Protein AF-A0A356SZI2-F1 (afdb_monomer_lite)

pLDDT: mean 76.52, std 24.47, range [31.97, 97.75]

Secondary structure (DSSP, 8-state):
-------------------------------------------------------SPPPPPTTSPPTTSSPPPSS--EEEESPPTTTS-TT-GGG---TTS-EEEES-EEESSSSSPEEEEEE--TT-EEB-S-EEETTEEE--TTBTEEEE---GGGTT-----EEEEE-TT--EEE-

Sequence (179 aa):
MQYGRLLPLLGVLLLAGCDGPLEPAMDSGLPGRDGSMPTDPDADAPSRDGGDDAGPPPPPGEWQLPPGHFHPAVMPMELVHPRPDDETSEHARHRWAHPEVAYRIPAAVIQGGAWPFFYEIVEGPPGATIGAQLDHVDDVQVAGPEYGIVSWTPSAADEGSTVTFVVRVTDQEGATVEA

Radius of gyration: 33.78 Å; chains: 1; bounding box: 82×69×78 Å

Structure (mmCIF, N/CA/C/O backbone):
data_AF-A0A356SZI2-F1
#
_entry.id   AF-A0A356SZI2-F1
#
loop_
_atom_site.group_PDB
_atom_site.id
_atom_site.type_symbol
_atom_site.label_atom_id
_atom_site.label_alt_id
_atom_site.label_comp_id
_atom_site.label_asym_id
_atom_site.label_entity_id
_atom_site.label_seq_id
_atom_site.pdbx_PDB_ins_code
_atom_site.Cartn_x
_atom_site.Cartn_y
_atom_site.Cartn_z
_atom_site.occupancy
_atom_site.B_iso_or_equiv
_atom_site.auth_seq_id
_atom_site.auth_comp_id
_atom_site.auth_asym_id
_atom_site.auth_atom_id
_atom_site.pdbx_PDB_model_num
ATOM 1 N N . MET A 1 1 ? 60.676 24.314 17.226 1.00 38.94 1 MET A N 1
ATOM 2 C CA . MET A 1 1 ? 61.631 23.268 16.800 1.00 38.94 1 MET A CA 1
ATOM 3 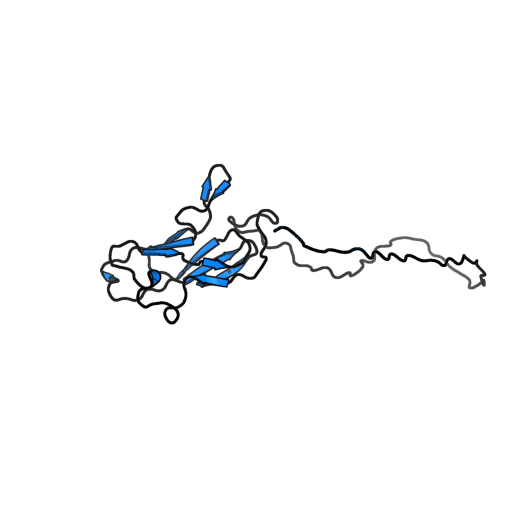C C . MET A 1 1 ? 60.793 22.155 16.177 1.00 38.94 1 MET A C 1
ATOM 5 O O . MET A 1 1 ? 60.148 21.437 16.918 1.00 38.94 1 MET A O 1
ATOM 9 N N . GLN A 1 2 ? 60.377 22.254 14.913 1.00 38.06 2 GLN A N 1
ATOM 10 C CA . GLN A 1 2 ? 61.137 22.030 13.670 1.00 38.06 2 GLN A CA 1
ATOM 11 C C . GLN A 1 2 ? 61.663 20.588 13.526 1.00 38.06 2 GLN A C 1
ATOM 13 O O . GLN A 1 2 ? 62.594 20.225 14.228 1.00 38.06 2 GLN A O 1
ATOM 18 N N . TYR A 1 3 ? 61.061 19.878 12.555 1.00 35.69 3 TYR A N 1
ATOM 19 C CA . TYR A 1 3 ? 61.513 18.701 11.785 1.00 35.69 3 TYR A CA 1
ATOM 20 C C . TYR A 1 3 ? 61.864 17.400 12.555 1.00 35.69 3 TYR A C 1
ATOM 22 O O . TYR A 1 3 ? 62.355 17.429 13.667 1.00 35.69 3 TYR A O 1
ATOM 30 N N . GLY A 1 4 ? 61.631 16.192 12.032 1.00 33.81 4 GLY A N 1
ATOM 31 C CA . GLY A 1 4 ? 61.393 15.829 10.643 1.00 33.81 4 GLY A CA 1
ATOM 32 C C . GLY A 1 4 ? 60.685 14.483 10.469 1.00 33.81 4 GLY A C 1
ATOM 33 O O . GLY A 1 4 ? 60.859 13.540 11.236 1.00 33.81 4 GLY A O 1
ATOM 34 N N . ARG A 1 5 ? 59.889 14.423 9.399 1.00 44.53 5 ARG A N 1
ATOM 35 C CA . ARG A 1 5 ? 59.509 13.188 8.717 1.00 44.53 5 ARG A CA 1
ATOM 36 C C . ARG A 1 5 ? 60.678 12.787 7.819 1.00 44.53 5 ARG A C 1
ATOM 38 O O . ARG A 1 5 ? 61.098 13.583 6.983 1.00 44.53 5 ARG A O 1
ATOM 45 N N . LEU A 1 6 ? 61.175 11.569 7.997 1.00 38.56 6 LEU A N 1
ATOM 46 C CA . LEU A 1 6 ? 62.159 10.925 7.132 1.00 38.56 6 LEU A CA 1
ATOM 47 C C . LEU A 1 6 ? 61.426 9.886 6.274 1.00 38.56 6 LEU A C 1
ATOM 49 O O . LEU A 1 6 ? 60.889 8.916 6.799 1.00 38.56 6 LEU A O 1
ATOM 53 N N . LEU A 1 7 ? 61.389 10.128 4.962 1.00 43.12 7 LEU A N 1
ATOM 54 C CA . LEU A 1 7 ? 61.229 9.100 3.930 1.00 43.12 7 LEU A CA 1
ATOM 55 C C . LEU A 1 7 ? 62.631 8.657 3.478 1.00 43.12 7 LEU A C 1
ATOM 57 O O . LEU A 1 7 ? 63.535 9.495 3.419 1.00 43.12 7 LEU A O 1
ATOM 61 N N . PRO A 1 8 ? 62.792 7.390 3.069 1.00 50.19 8 PRO A N 1
ATOM 62 C CA . PRO A 1 8 ? 63.442 7.100 1.783 1.00 50.19 8 PRO A CA 1
ATOM 63 C C . PRO A 1 8 ? 62.651 6.052 0.964 1.00 50.19 8 PRO A C 1
ATOM 65 O O . PRO A 1 8 ? 62.068 5.132 1.523 1.00 50.19 8 PRO A O 1
ATOM 68 N N . LEU A 1 9 ? 62.410 6.322 -0.328 1.00 34.50 9 LEU A N 1
ATOM 69 C CA . LEU A 1 9 ? 63.050 5.705 -1.516 1.00 34.50 9 LEU A CA 1
ATOM 70 C C . LEU A 1 9 ? 62.831 4.180 -1.645 1.00 34.50 9 LEU A C 1
ATOM 72 O O . LEU A 1 9 ? 63.298 3.416 -0.816 1.00 34.50 9 LEU A O 1
ATOM 76 N N . LEU A 1 10 ? 62.018 3.711 -2.600 1.00 32.50 10 LEU A N 1
ATOM 77 C CA . LEU A 1 10 ? 62.278 3.525 -4.048 1.00 32.50 10 LEU A CA 1
ATOM 78 C C . LEU A 1 10 ? 62.699 2.073 -4.345 1.00 32.50 10 LEU A C 1
ATOM 80 O O . LEU A 1 10 ? 63.729 1.613 -3.869 1.00 32.50 10 LEU A O 1
ATOM 84 N N . GLY A 1 11 ? 61.919 1.377 -5.174 1.00 33.38 11 GLY A N 1
ATOM 85 C CA . GLY A 1 11 ? 62.248 0.037 -5.663 1.00 33.38 11 GLY A CA 1
ATOM 86 C C . GLY A 1 11 ? 61.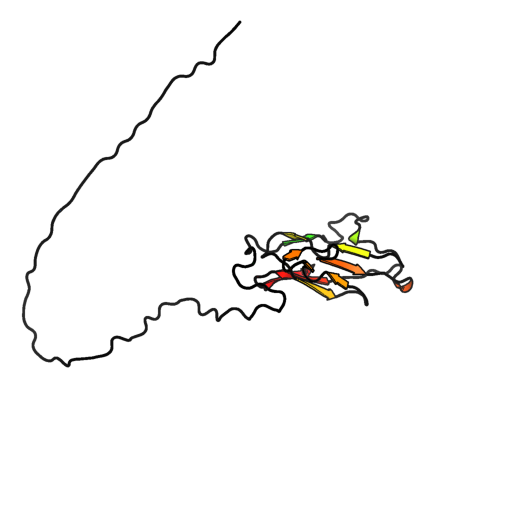242 -0.462 -6.697 1.00 33.38 11 GLY A C 1
ATOM 87 O O . GLY A 1 11 ? 60.358 -1.244 -6.375 1.00 33.38 11 GLY A O 1
ATOM 88 N N . VAL A 1 12 ? 61.369 0.024 -7.934 1.00 43.59 12 VAL A N 1
ATOM 89 C CA . VAL A 1 12 ? 60.753 -0.574 -9.129 1.00 43.59 12 VAL A CA 1
ATOM 90 C C . VAL A 1 12 ? 61.621 -1.755 -9.562 1.00 43.59 12 VAL A C 1
ATOM 92 O O . VAL A 1 12 ? 62.834 -1.592 -9.683 1.00 43.59 12 VAL A O 1
ATOM 95 N N . LEU A 1 13 ? 61.015 -2.908 -9.858 1.00 35.75 13 LEU A N 1
ATOM 96 C CA . LEU A 1 13 ? 61.650 -3.942 -10.675 1.00 35.75 13 LEU A CA 1
ATOM 97 C C . LEU A 1 13 ? 60.627 -4.536 -11.651 1.00 35.75 13 LEU A C 1
ATOM 99 O O . LEU A 1 13 ? 59.656 -5.172 -11.252 1.00 35.75 13 LEU A O 1
ATOM 103 N N . LEU A 1 14 ? 60.868 -4.280 -12.935 1.00 38.94 14 LEU A N 1
ATOM 104 C CA . LEU A 1 14 ? 60.177 -4.827 -14.097 1.00 38.94 14 LEU A CA 1
ATOM 105 C C . LEU A 1 14 ? 61.103 -5.891 -14.700 1.00 38.94 14 LEU A C 1
ATOM 107 O O . LEU A 1 14 ? 62.268 -5.585 -14.954 1.00 38.94 14 LEU A O 1
ATOM 111 N N . LEU A 1 15 ? 60.609 -7.102 -14.958 1.00 41.47 15 LEU A N 1
ATOM 112 C CA . LEU A 1 15 ? 61.278 -8.058 -15.843 1.00 41.47 15 LEU A CA 1
ATOM 113 C C . LEU A 1 15 ? 60.252 -8.677 -16.792 1.00 41.47 15 LEU A C 1
ATOM 115 O O . LEU A 1 15 ? 59.443 -9.517 -16.411 1.00 41.47 15 LEU A O 1
ATOM 119 N N . ALA A 1 16 ? 60.323 -8.213 -18.036 1.00 43.94 16 ALA A N 1
ATOM 120 C CA . ALA A 1 16 ? 59.872 -8.916 -19.222 1.00 43.94 16 ALA A CA 1
ATOM 121 C C . ALA A 1 16 ? 61.038 -9.758 -19.774 1.00 43.94 16 ALA A C 1
ATOM 123 O O . ALA A 1 16 ? 62.195 -9.344 -19.688 1.00 43.94 16 ALA A O 1
ATOM 124 N N . GLY A 1 17 ? 60.718 -10.903 -20.371 1.00 32.44 17 GLY A N 1
ATOM 125 C CA . GLY A 1 17 ? 61.608 -11.721 -21.201 1.00 32.44 17 GLY A CA 1
ATOM 126 C C . GLY A 1 17 ? 60.831 -12.953 -21.671 1.00 32.44 17 GLY A C 1
ATOM 127 O O . GLY A 1 17 ? 60.332 -13.683 -20.824 1.00 32.44 17 GLY A O 1
ATOM 128 N N . CYS A 1 18 ? 60.478 -13.047 -22.959 1.00 31.97 18 CYS A N 1
ATOM 129 C CA . CYS A 1 18 ? 61.280 -13.651 -24.044 1.00 31.97 18 CYS A CA 1
ATOM 130 C C . CYS A 1 18 ? 61.143 -15.184 -24.012 1.00 31.97 18 CYS A C 1
ATOM 132 O O . CYS A 1 18 ? 61.263 -15.772 -22.950 1.00 31.97 18 CYS A O 1
ATOM 134 N N . ASP A 1 19 ? 60.967 -15.952 -25.078 1.00 36.47 19 ASP A N 1
ATOM 135 C CA . ASP A 1 19 ? 60.866 -15.788 -26.531 1.00 36.47 19 ASP A CA 1
ATOM 136 C C . ASP A 1 19 ? 60.753 -17.246 -27.057 1.00 36.47 19 ASP A C 1
ATOM 138 O O . ASP A 1 19 ? 61.145 -18.177 -26.342 1.00 36.47 19 ASP A O 1
ATOM 142 N N . GLY A 1 20 ? 60.255 -17.484 -28.271 1.00 34.69 20 GLY A N 1
ATOM 143 C CA . GLY A 1 20 ? 60.374 -18.816 -28.883 1.00 34.69 20 GLY A CA 1
ATOM 144 C C . GLY A 1 20 ? 59.420 -19.132 -30.040 1.00 34.69 20 GLY A C 1
ATOM 145 O O . GLY A 1 20 ? 58.327 -19.640 -29.790 1.00 34.69 20 GLY A O 1
ATOM 146 N N . PRO A 1 21 ? 59.848 -18.920 -31.299 1.00 57.12 21 PRO A N 1
ATOM 147 C CA . PRO A 1 21 ? 59.154 -19.335 -32.521 1.00 57.12 21 PRO A CA 1
ATOM 148 C C . PRO A 1 21 ? 59.811 -20.573 -33.164 1.00 57.12 21 PRO A C 1
ATOM 150 O O . PRO A 1 21 ? 61.035 -20.630 -33.216 1.00 57.12 21 PRO A O 1
ATOM 153 N N . LEU A 1 22 ? 59.045 -21.518 -33.732 1.00 42.72 22 LEU A N 1
ATOM 154 C CA . LEU A 1 22 ? 59.567 -22.531 -34.674 1.00 42.72 22 LEU A CA 1
ATOM 155 C C . LEU A 1 22 ? 58.492 -23.000 -35.683 1.00 42.72 22 LEU A C 1
ATOM 157 O O . LEU A 1 22 ? 57.668 -23.852 -35.375 1.00 42.72 22 LEU A O 1
ATOM 161 N N . GLU A 1 23 ? 58.521 -22.348 -36.849 1.00 48.91 23 GLU A N 1
ATOM 162 C CA . GLU A 1 23 ? 58.476 -22.813 -38.258 1.00 48.91 23 GLU A CA 1
ATOM 163 C C . GLU A 1 23 ? 57.594 -23.998 -38.763 1.00 48.91 23 GLU A C 1
ATOM 165 O O . GLU A 1 23 ? 57.325 -24.958 -38.043 1.00 48.91 23 GLU A O 1
ATOM 170 N N . PRO A 1 24 ? 57.192 -23.970 -40.061 1.00 51.53 24 PRO A N 1
ATOM 171 C CA . PRO A 1 24 ? 56.257 -24.909 -40.693 1.00 51.53 24 PRO A CA 1
ATOM 172 C C . PRO A 1 24 ? 56.941 -26.045 -41.493 1.00 51.53 24 PRO A C 1
ATOM 174 O O . PRO A 1 24 ? 58.012 -25.862 -42.064 1.00 51.53 24 PRO A O 1
ATOM 177 N N . ALA A 1 25 ? 56.274 -27.197 -41.635 1.00 39.75 25 ALA A N 1
ATOM 178 C CA . ALA A 1 25 ? 56.604 -28.238 -42.625 1.00 39.75 25 ALA A CA 1
ATOM 179 C C . ALA A 1 25 ? 55.319 -29.014 -42.993 1.00 39.75 25 ALA A C 1
ATOM 181 O O . ALA A 1 25 ? 54.647 -29.535 -42.111 1.00 39.75 25 ALA A O 1
ATOM 182 N N . MET A 1 26 ? 54.776 -28.886 -44.207 1.00 35.53 26 MET A N 1
ATOM 183 C CA . MET A 1 26 ? 55.133 -29.602 -45.450 1.00 35.53 26 MET A CA 1
ATOM 184 C C . MET A 1 26 ? 54.760 -31.098 -45.440 1.00 35.53 26 MET A C 1
ATOM 186 O O . MET A 1 26 ? 55.507 -31.946 -44.968 1.00 35.53 26 MET A O 1
ATOM 190 N N . ASP A 1 27 ? 53.557 -31.349 -45.965 1.00 42.12 27 ASP A N 1
ATOM 191 C CA . ASP A 1 27 ? 53.162 -32.358 -46.964 1.00 42.12 27 ASP A CA 1
ATOM 192 C C . ASP A 1 27 ? 54.054 -33.599 -47.186 1.00 42.12 27 ASP A C 1
ATOM 194 O O . ASP A 1 27 ? 55.208 -33.511 -47.606 1.00 42.12 27 ASP A O 1
ATOM 198 N N . SER A 1 28 ? 53.452 -34.780 -47.026 1.00 39.97 28 SER A N 1
ATOM 199 C CA . SER A 1 28 ? 53.734 -35.936 -47.887 1.00 39.97 28 SER A CA 1
ATOM 200 C C . SER A 1 28 ? 52.566 -36.929 -47.852 1.00 39.97 28 SER A C 1
ATOM 202 O O . SER A 1 28 ? 52.309 -37.607 -46.858 1.00 39.97 28 SER A O 1
ATOM 204 N N . GLY A 1 29 ? 51.832 -36.984 -48.964 1.00 32.59 29 GLY A N 1
ATOM 205 C CA . GLY A 1 29 ? 50.703 -37.883 -49.174 1.00 32.59 29 GLY A CA 1
ATOM 206 C C . GLY A 1 29 ? 51.058 -39.357 -49.415 1.00 32.59 29 GLY A C 1
ATOM 207 O O . GLY A 1 29 ? 52.184 -39.726 -49.747 1.00 32.59 29 GLY A O 1
ATOM 208 N N . LEU A 1 30 ? 50.021 -40.194 -49.325 1.00 42.47 30 LEU A N 1
ATOM 209 C CA . LEU A 1 30 ? 49.949 -41.519 -49.942 1.00 42.47 30 LEU A CA 1
ATOM 210 C C . LEU A 1 30 ? 48.634 -41.629 -50.737 1.00 42.47 30 LEU A C 1
ATOM 212 O O . LEU A 1 30 ? 47.585 -41.252 -50.210 1.00 42.47 30 LEU A O 1
ATOM 216 N N . PRO A 1 31 ? 48.661 -42.126 -51.989 1.00 44.59 31 PRO A N 1
ATOM 217 C CA . PRO A 1 31 ? 47.491 -42.157 -52.855 1.00 44.59 31 PRO A CA 1
ATOM 218 C C . PRO A 1 31 ? 46.747 -43.498 -52.804 1.00 44.59 31 PRO A C 1
ATOM 220 O O . PRO A 1 31 ? 47.347 -44.560 -52.649 1.00 44.59 31 PRO A O 1
ATOM 223 N N . GLY A 1 32 ? 45.446 -43.427 -53.094 1.00 33.78 32 GLY A N 1
ATOM 224 C CA . GLY A 1 32 ? 44.725 -44.489 -53.796 1.00 33.78 32 GLY A CA 1
ATOM 225 C C . GLY A 1 32 ? 43.756 -45.314 -52.956 1.00 33.78 32 GLY A C 1
ATOM 226 O O . GLY A 1 32 ? 44.085 -46.425 -52.547 1.00 33.78 32 GLY A O 1
ATOM 227 N N . ARG A 1 33 ? 42.511 -44.835 -52.832 1.00 39.28 33 ARG A N 1
ATOM 228 C CA . ARG A 1 33 ? 41.365 -45.736 -52.998 1.00 39.28 33 ARG A CA 1
ATOM 229 C C . ARG A 1 33 ? 40.215 -45.070 -53.766 1.00 39.28 33 ARG A C 1
ATOM 231 O O . ARG A 1 33 ? 39.457 -44.266 -53.243 1.00 39.28 33 ARG A O 1
ATOM 238 N N . ASP A 1 34 ? 40.246 -45.341 -55.062 1.00 38.56 34 ASP A N 1
ATOM 239 C CA . ASP A 1 34 ? 39.172 -45.475 -56.040 1.00 38.56 34 ASP A CA 1
ATOM 240 C C . ASP A 1 34 ? 37.721 -45.206 -55.586 1.00 38.56 34 ASP A C 1
ATOM 242 O O . ASP A 1 34 ? 37.132 -45.958 -54.819 1.00 38.56 34 ASP A O 1
ATOM 246 N N . GLY A 1 35 ? 37.112 -44.214 -56.249 1.00 38.69 35 GLY A N 1
ATOM 247 C CA . GLY A 1 35 ? 35.897 -44.466 -57.030 1.00 38.69 35 GLY A CA 1
ATOM 248 C C . GLY A 1 35 ? 34.550 -44.108 -56.403 1.00 38.69 35 GLY A C 1
ATOM 249 O O . GLY A 1 35 ? 33.832 -44.998 -55.963 1.00 38.69 35 GLY A O 1
ATOM 250 N N . SER A 1 36 ? 34.152 -42.838 -56.551 1.00 42.03 36 SER A N 1
ATOM 251 C CA . SER A 1 36 ? 32.822 -42.359 -57.008 1.00 42.03 36 SER A CA 1
ATOM 252 C C . SER A 1 36 ? 32.332 -41.158 -56.198 1.00 42.03 36 SER A C 1
ATOM 254 O O . SER A 1 36 ? 31.944 -41.279 -55.042 1.00 42.03 36 SER A O 1
ATOM 256 N N . MET A 1 37 ? 32.314 -39.996 -56.855 1.00 46.59 37 MET A N 1
ATOM 257 C CA . MET A 1 37 ? 31.506 -38.842 -56.454 1.00 46.59 37 MET A CA 1
ATOM 258 C C . MET A 1 37 ? 30.026 -39.156 -56.701 1.00 46.59 37 MET A C 1
ATOM 260 O O . MET A 1 37 ? 29.689 -39.774 -57.715 1.00 46.59 37 MET A O 1
ATOM 264 N N . PRO A 1 38 ? 29.141 -38.610 -55.866 1.00 45.09 38 PRO A N 1
ATOM 265 C CA . PRO A 1 38 ? 28.131 -37.726 -56.420 1.00 45.09 38 PRO A CA 1
ATOM 266 C C . PRO A 1 38 ? 28.250 -36.330 -55.808 1.00 45.09 38 PRO A C 1
ATOM 268 O O . PRO A 1 38 ? 28.492 -36.153 -54.618 1.00 45.09 38 PRO A O 1
ATOM 271 N N . THR A 1 39 ? 28.121 -35.340 -56.676 1.00 48.91 39 THR A N 1
ATOM 272 C CA . THR A 1 39 ? 28.082 -33.912 -56.373 1.00 48.91 39 THR A CA 1
ATOM 273 C C . THR A 1 39 ? 26.722 -33.491 -55.811 1.00 48.91 39 THR A C 1
ATOM 275 O O . THR A 1 39 ? 25.718 -33.804 -56.449 1.00 48.91 39 THR A O 1
ATOM 278 N N . ASP A 1 40 ? 26.773 -32.673 -54.746 1.00 42.25 40 ASP A N 1
ATOM 279 C CA . ASP A 1 40 ? 25.853 -31.563 -54.383 1.00 42.25 40 ASP A CA 1
ATOM 280 C C . ASP A 1 40 ? 24.426 -31.913 -53.893 1.00 42.25 40 ASP A C 1
ATOM 282 O O . ASP A 1 40 ? 23.918 -32.973 -54.265 1.00 42.25 40 ASP A O 1
ATOM 286 N N . PRO A 1 41 ? 23.681 -31.028 -53.183 1.00 49.03 41 PRO A N 1
ATOM 287 C CA . PRO A 1 41 ? 24.000 -29.842 -52.358 1.00 49.03 41 PRO A CA 1
ATOM 288 C C . PRO A 1 41 ? 23.389 -29.979 -50.930 1.00 49.03 41 PRO A C 1
ATOM 290 O O . PRO A 1 41 ? 22.872 -31.030 -50.577 1.00 49.03 41 PRO A O 1
ATOM 293 N N . ASP A 1 42 ? 23.404 -28.913 -50.128 1.00 42.69 42 ASP A N 1
ATOM 294 C CA . ASP A 1 42 ? 22.691 -28.745 -48.840 1.00 42.69 42 ASP A CA 1
ATOM 295 C C . ASP A 1 42 ? 23.450 -29.174 -47.576 1.00 42.69 42 ASP A C 1
ATOM 297 O O . ASP A 1 42 ? 23.137 -30.115 -46.844 1.00 42.69 42 ASP A O 1
ATOM 301 N N . ALA A 1 43 ? 24.448 -28.345 -47.276 1.00 52.06 43 ALA A N 1
ATOM 302 C CA . ALA A 1 43 ? 24.803 -28.003 -45.912 1.00 52.06 43 ALA A CA 1
ATOM 303 C C . ALA A 1 43 ? 23.613 -27.307 -45.228 1.00 52.06 43 ALA A C 1
ATOM 305 O O . ALA A 1 43 ? 23.480 -26.099 -45.330 1.00 52.06 43 ALA A O 1
ATOM 306 N N . ASP A 1 44 ? 22.759 -28.071 -44.550 1.00 47.94 44 ASP A N 1
ATOM 307 C CA . ASP A 1 44 ? 21.846 -27.558 -43.521 1.00 47.94 44 ASP A CA 1
ATOM 308 C C . ASP A 1 44 ? 21.395 -28.717 -42.621 1.00 47.94 44 ASP A C 1
ATOM 310 O O . ASP A 1 44 ? 20.280 -29.235 -42.686 1.00 47.94 44 ASP A O 1
ATOM 314 N N . ALA A 1 45 ? 22.306 -29.166 -41.759 1.00 45.44 45 ALA A N 1
ATOM 315 C CA . ALA A 1 45 ? 21.932 -29.912 -40.566 1.00 45.44 45 ALA A CA 1
ATOM 316 C C . ALA A 1 45 ? 21.970 -28.921 -39.394 1.00 45.44 45 ALA A C 1
ATOM 318 O O . ALA A 1 45 ? 23.052 -28.409 -39.095 1.00 45.44 45 ALA A O 1
ATOM 319 N N . PRO A 1 46 ? 20.839 -28.614 -38.730 1.00 44.50 46 PRO A N 1
ATOM 320 C CA . PRO A 1 46 ? 20.850 -27.675 -37.621 1.00 44.50 46 PRO A CA 1
ATOM 321 C C . PRO A 1 46 ? 21.685 -28.251 -36.477 1.00 44.50 46 PRO A C 1
ATOM 323 O O . PRO A 1 46 ? 21.360 -29.300 -35.908 1.00 44.50 46 PRO A O 1
ATOM 326 N N . SER A 1 47 ? 22.768 -27.538 -36.159 1.00 44.44 47 SER A N 1
ATOM 327 C CA . SER A 1 47 ? 23.496 -27.673 -34.904 1.00 44.44 47 SER A CA 1
ATOM 328 C C . SER A 1 47 ? 22.479 -27.543 -33.775 1.00 44.44 47 SER A C 1
ATOM 330 O O . SER A 1 47 ? 21.837 -26.504 -33.626 1.00 44.44 47 SER A O 1
ATOM 332 N N . ARG A 1 48 ? 22.269 -28.617 -33.011 1.00 54.88 48 ARG A N 1
ATOM 333 C CA . ARG A 1 48 ? 21.522 -28.551 -31.751 1.00 54.88 48 ARG A CA 1
ATOM 334 C C . ARG A 1 48 ? 22.448 -27.969 -30.691 1.00 54.88 48 ARG A C 1
ATOM 336 O O . ARG A 1 48 ? 22.878 -28.680 -29.788 1.00 54.88 48 ARG A O 1
ATOM 343 N N . ASP A 1 49 ? 22.760 -26.689 -30.842 1.00 51.84 49 ASP A N 1
ATOM 344 C CA . ASP A 1 49 ? 23.294 -25.887 -29.756 1.00 51.84 49 ASP A CA 1
ATOM 345 C C . ASP A 1 49 ? 22.113 -25.478 -28.878 1.00 51.84 49 ASP A C 1
ATOM 347 O O . ASP A 1 49 ? 21.182 -24.802 -29.314 1.00 51.84 49 ASP A O 1
ATOM 351 N N . GLY A 1 50 ? 22.117 -25.995 -27.651 1.00 51.47 50 GLY A N 1
ATOM 352 C CA . GLY A 1 50 ? 21.186 -25.589 -26.615 1.00 51.47 50 GLY A CA 1
ATOM 353 C C . GLY A 1 50 ? 21.376 -24.110 -26.306 1.00 51.47 50 GLY A C 1
ATOM 354 O O . GLY A 1 50 ? 22.454 -23.694 -25.888 1.00 51.47 50 GLY A O 1
ATOM 355 N N . GLY A 1 51 ? 20.314 -23.343 -26.509 1.00 42.72 51 GLY A N 1
ATOM 356 C CA . GLY A 1 51 ? 20.161 -21.980 -26.032 1.00 42.72 51 GLY A CA 1
ATOM 357 C C . GLY A 1 51 ? 18.713 -21.811 -25.611 1.00 42.72 51 GLY A C 1
ATOM 358 O O . GLY A 1 51 ? 17.853 -21.620 -26.459 1.00 42.72 51 GLY A O 1
ATOM 359 N N . ASP A 1 52 ? 18.465 -22.023 -24.322 1.00 51.34 52 ASP A N 1
ATOM 360 C CA . ASP A 1 52 ? 17.413 -21.426 -23.500 1.00 51.34 52 ASP A CA 1
ATOM 361 C C . ASP A 1 52 ? 16.193 -20.901 -24.271 1.00 51.34 52 ASP A C 1
ATOM 363 O O . ASP A 1 52 ? 16.032 -19.704 -24.496 1.00 51.34 52 ASP A O 1
ATOM 367 N N . ASP A 1 53 ? 15.300 -21.825 -24.629 1.00 43.25 53 ASP A N 1
ATOM 368 C CA . ASP A 1 53 ? 13.983 -21.559 -25.218 1.00 43.25 53 ASP A CA 1
ATOM 369 C C . ASP A 1 53 ? 13.013 -21.019 -24.140 1.00 43.25 53 ASP A C 1
ATOM 371 O O . ASP A 1 53 ? 11.888 -21.491 -23.952 1.00 43.25 53 ASP A O 1
ATOM 375 N N . ALA A 1 54 ? 13.475 -20.032 -23.366 1.00 48.75 54 ALA A N 1
ATOM 376 C CA . ALA A 1 54 ? 12.590 -19.145 -22.644 1.00 48.75 54 ALA A CA 1
ATOM 377 C C . ALA A 1 54 ? 11.877 -18.331 -23.723 1.00 48.75 54 ALA A C 1
ATOM 379 O O . ALA A 1 54 ? 12.408 -17.342 -24.232 1.00 48.75 54 ALA A O 1
ATOM 380 N N . GLY A 1 55 ? 10.692 -18.805 -24.122 1.00 37.03 55 GLY A N 1
ATOM 381 C CA . GLY A 1 55 ? 9.790 -18.046 -24.977 1.00 37.03 55 GLY A CA 1
ATOM 382 C C . GLY A 1 55 ? 9.714 -16.595 -24.492 1.00 37.03 55 GLY A C 1
ATOM 383 O O . GLY A 1 55 ? 9.917 -16.352 -23.296 1.00 37.03 55 GLY A O 1
ATOM 384 N N . PRO A 1 56 ? 9.476 -15.629 -25.401 1.00 50.84 56 PRO A N 1
ATOM 385 C CA . PRO A 1 56 ? 9.485 -14.219 -25.045 1.00 50.84 56 PRO A CA 1
ATOM 386 C C . PRO A 1 56 ? 8.670 -14.032 -23.765 1.00 50.84 56 PRO A C 1
ATOM 388 O O . PRO A 1 56 ? 7.577 -14.611 -23.677 1.00 50.84 56 PRO A O 1
ATOM 391 N N . PRO A 1 57 ? 9.217 -13.316 -22.762 1.00 48.53 57 PRO A N 1
ATOM 392 C CA . PRO A 1 57 ? 8.528 -13.132 -21.498 1.00 48.53 57 PRO A CA 1
ATOM 393 C C . PRO A 1 57 ? 7.105 -12.657 -21.801 1.00 48.53 57 PRO A C 1
ATOM 395 O O . PRO A 1 57 ? 6.911 -11.925 -22.784 1.00 48.53 57 PRO A O 1
ATOM 398 N N . PRO A 1 58 ? 6.103 -13.117 -21.028 1.00 46.75 58 PRO A N 1
ATOM 399 C CA . PRO A 1 58 ? 4.734 -12.669 -21.227 1.00 46.75 58 PRO A CA 1
ATOM 400 C C . PRO A 1 58 ? 4.735 -11.141 -21.330 1.00 46.75 58 PRO A C 1
ATOM 402 O O . PRO A 1 58 ? 5.542 -10.496 -20.653 1.00 46.75 58 PRO A O 1
ATOM 405 N N . PRO A 1 59 ? 3.908 -10.561 -22.217 1.00 48.97 59 PRO A N 1
ATOM 406 C CA . PRO A 1 59 ? 3.919 -9.126 -22.407 1.00 48.97 59 PRO A CA 1
ATOM 407 C C . PRO A 1 59 ? 3.729 -8.467 -21.040 1.00 48.97 59 PRO A C 1
ATOM 409 O O . PRO A 1 59 ? 2.879 -8.936 -20.272 1.00 48.97 59 PRO A O 1
ATOM 412 N N . PRO A 1 60 ? 4.529 -7.438 -20.723 1.00 53.41 60 PRO A N 1
ATOM 413 C CA . PRO A 1 60 ? 4.373 -6.720 -19.477 1.00 53.41 60 PRO A CA 1
ATOM 414 C C . PRO A 1 60 ? 2.902 -6.332 -19.290 1.00 53.41 60 PRO A C 1
ATOM 416 O O . PRO A 1 60 ? 2.223 -5.962 -20.256 1.00 53.41 60 PRO A O 1
ATOM 419 N N . GLY A 1 61 ? 2.392 -6.441 -18.059 1.00 61.75 61 GLY A N 1
ATOM 420 C CA . GLY A 1 61 ? 1.109 -5.813 -17.725 1.00 61.75 61 GLY A CA 1
ATOM 421 C C . GLY A 1 61 ? 1.163 -4.317 -18.062 1.00 61.75 61 GLY A C 1
ATOM 422 O O . GLY A 1 61 ? 2.252 -3.768 -18.178 1.00 61.75 61 GLY A O 1
ATOM 423 N N . GLU A 1 62 ? 0.024 -3.628 -18.200 1.00 75.31 62 GLU A N 1
ATOM 424 C CA . GLU A 1 62 ? -0.012 -2.204 -18.615 1.00 75.31 62 GLU A CA 1
ATOM 425 C C . GLU A 1 62 ? 0.912 -1.270 -17.797 1.00 75.31 62 GLU A C 1
ATOM 427 O O . GLU A 1 62 ? 1.295 -0.208 -18.280 1.00 75.31 62 GLU A O 1
ATOM 432 N N . TRP A 1 63 ? 1.292 -1.667 -16.579 1.00 85.88 63 TRP A N 1
ATOM 433 C CA . TRP A 1 63 ? 2.187 -0.932 -15.682 1.00 85.88 63 TRP A CA 1
ATOM 434 C C . TRP A 1 63 ? 3.681 -1.294 -15.809 1.00 85.88 63 TRP A C 1
ATOM 436 O O . TRP A 1 63 ? 4.529 -0.518 -15.366 1.00 85.88 63 TRP A O 1
ATOM 446 N N . GLN A 1 64 ? 4.020 -2.467 -16.352 1.00 90.31 64 GLN A N 1
ATOM 447 C CA . GLN A 1 64 ? 5.406 -2.917 -16.482 1.00 90.31 64 GLN A CA 1
ATOM 448 C C . GLN A 1 64 ? 6.063 -2.270 -17.704 1.00 90.31 64 GLN A C 1
ATOM 450 O O . GLN A 1 64 ? 5.487 -2.154 -18.786 1.00 90.31 64 GLN A O 1
ATOM 455 N N . LEU A 1 65 ? 7.306 -1.851 -17.526 1.00 89.06 65 LEU A N 1
ATOM 456 C CA . LEU A 1 65 ? 8.084 -1.157 -18.529 1.00 89.06 65 LEU A CA 1
ATOM 457 C C . LEU A 1 65 ? 8.780 -2.156 -19.454 1.00 89.06 65 LEU A C 1
ATOM 459 O O . LEU A 1 65 ? 9.153 -3.253 -19.030 1.00 89.06 65 LEU A O 1
ATOM 463 N N . PRO A 1 66 ? 9.016 -1.782 -20.723 1.00 88.50 66 PRO A N 1
ATOM 464 C CA . PRO A 1 66 ? 9.820 -2.600 -21.612 1.00 88.50 66 PRO A CA 1
ATOM 465 C C . PRO A 1 66 ? 11.213 -2.872 -21.019 1.00 88.50 66 PRO A C 1
ATOM 467 O O . PRO A 1 66 ? 11.778 -1.999 -20.347 1.00 88.50 66 PRO A O 1
ATOM 470 N N . PRO A 1 67 ? 11.826 -4.030 -21.320 1.00 86.75 67 PRO A N 1
ATOM 471 C CA . PRO A 1 67 ? 13.188 -4.328 -20.890 1.00 86.75 67 PRO A CA 1
ATOM 472 C C . PRO A 1 67 ? 14.166 -3.181 -21.195 1.00 86.75 67 PRO A C 1
ATOM 474 O O . PRO A 1 67 ? 14.106 -2.551 -22.255 1.00 86.75 67 PRO A O 1
ATOM 477 N N . GLY A 1 68 ? 15.052 -2.883 -20.242 1.00 88.69 68 GLY A N 1
ATOM 478 C CA . GLY A 1 68 ? 16.018 -1.780 -20.333 1.00 88.69 68 GLY A CA 1
ATOM 479 C C . GLY A 1 68 ? 15.483 -0.394 -19.943 1.00 88.69 68 GLY A C 1
ATOM 480 O O . GLY A 1 68 ? 16.267 0.552 -19.924 1.00 88.69 68 GLY A O 1
ATOM 481 N N . HIS A 1 69 ? 14.193 -0.266 -19.605 1.00 89.56 69 HIS A N 1
ATOM 482 C CA . HIS A 1 69 ? 13.578 0.990 -19.138 1.00 89.56 69 HIS A CA 1
ATOM 483 C C . HIS A 1 69 ? 13.330 1.021 -17.623 1.00 89.56 69 HIS A C 1
ATOM 485 O O . HIS A 1 69 ? 12.686 1.933 -17.114 1.00 89.56 69 HIS A O 1
ATOM 491 N N . PHE A 1 70 ? 13.864 0.043 -16.899 1.00 91.62 70 PHE A N 1
ATOM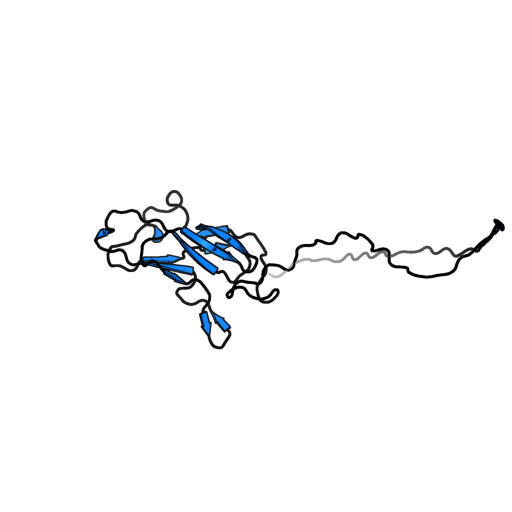 492 C CA . PHE A 1 70 ? 13.819 -0.042 -15.446 1.00 91.62 70 PHE A CA 1
ATOM 493 C C . PHE A 1 70 ? 15.192 -0.431 -14.895 1.00 91.62 70 PHE A C 1
ATOM 495 O O . PHE A 1 70 ? 16.070 -0.877 -15.641 1.00 91.62 70 PHE A O 1
ATOM 502 N N . HIS A 1 71 ? 15.397 -0.240 -13.591 1.00 90.06 71 HIS A N 1
ATOM 503 C CA . HIS A 1 71 ? 16.623 -0.706 -12.950 1.00 90.06 71 HIS A CA 1
ATOM 504 C C . HIS A 1 71 ? 16.467 -2.194 -12.616 1.00 90.06 71 HIS A C 1
ATOM 506 O O . HIS A 1 71 ? 15.582 -2.513 -11.823 1.00 90.06 71 HIS A O 1
ATOM 512 N N . PRO A 1 72 ? 17.268 -3.096 -13.212 1.00 94.00 72 PRO A N 1
ATOM 513 C CA . PRO A 1 72 ? 17.127 -4.530 -12.981 1.00 94.00 72 PRO A CA 1
ATOM 514 C C . PRO A 1 72 ? 17.424 -4.889 -11.525 1.00 94.00 72 PRO A C 1
ATOM 516 O O . PRO A 1 72 ? 18.153 -4.167 -10.831 1.00 94.00 72 PRO A O 1
ATOM 519 N N . ALA A 1 73 ? 16.885 -6.014 -11.060 1.00 94.88 73 ALA A N 1
ATOM 520 C CA . ALA A 1 73 ? 17.097 -6.448 -9.688 1.00 94.88 73 ALA A CA 1
ATOM 521 C C . ALA A 1 73 ? 18.578 -6.796 -9.453 1.00 94.88 73 ALA A C 1
ATOM 523 O O . ALA A 1 73 ? 19.153 -7.671 -10.099 1.00 94.88 73 ALA A O 1
ATOM 524 N N . VAL A 1 74 ? 19.210 -6.126 -8.486 1.00 94.75 74 VAL A N 1
ATOM 525 C CA . VAL A 1 74 ? 20.592 -6.435 -8.052 1.00 94.75 74 VAL A CA 1
ATOM 526 C C . VAL A 1 74 ? 20.639 -7.360 -6.834 1.00 94.75 74 VAL A C 1
ATOM 528 O O . VAL A 1 74 ? 21.686 -7.911 -6.499 1.00 94.75 74 VAL A O 1
ATOM 531 N N . MET A 1 75 ? 19.505 -7.514 -6.155 1.00 96.62 75 MET A N 1
ATOM 532 C CA . MET A 1 75 ? 19.294 -8.405 -5.021 1.00 96.62 75 MET A CA 1
ATOM 533 C C . MET A 1 75 ? 17.803 -8.783 -4.962 1.00 96.62 75 MET A C 1
ATOM 535 O O . MET A 1 75 ? 16.977 -8.012 -5.467 1.00 96.62 75 MET A O 1
ATOM 539 N N . PRO A 1 76 ? 17.442 -9.938 -4.374 1.00 96.12 76 PRO A N 1
ATOM 540 C CA . PRO A 1 76 ? 16.045 -10.348 -4.268 1.00 96.12 76 PRO A CA 1
ATOM 541 C C . PRO A 1 76 ? 15.231 -9.350 -3.441 1.00 96.12 76 PRO A C 1
ATOM 543 O O . PRO A 1 76 ? 15.782 -8.636 -2.602 1.00 96.12 76 PRO A O 1
ATOM 546 N N . MET A 1 77 ? 13.921 -9.326 -3.678 1.00 97.25 77 MET A N 1
ATOM 547 C CA . MET A 1 77 ? 12.988 -8.532 -2.885 1.00 97.25 77 MET A CA 1
ATOM 548 C C . MET A 1 77 ? 12.905 -9.073 -1.453 1.00 97.25 77 MET A C 1
ATOM 550 O O . MET A 1 77 ? 12.637 -10.255 -1.241 1.00 97.25 77 MET A O 1
ATOM 554 N N . GLU A 1 78 ? 13.087 -8.194 -0.474 1.00 95.94 78 GLU A N 1
ATOM 555 C CA . GLU A 1 78 ? 12.953 -8.491 0.951 1.00 95.94 78 GLU A CA 1
A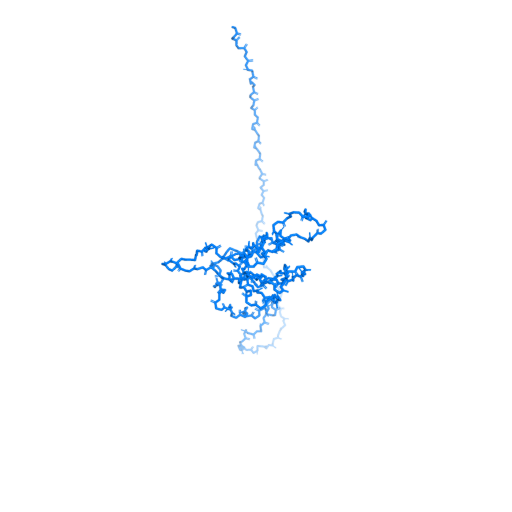TOM 556 C C . GLU A 1 78 ? 12.045 -7.457 1.626 1.00 95.94 78 GLU A C 1
ATOM 558 O O . GLU A 1 78 ? 12.219 -6.247 1.456 1.00 95.94 78 GLU A O 1
ATOM 563 N N . LEU A 1 79 ? 11.071 -7.936 2.405 1.00 95.25 79 LEU A N 1
ATOM 564 C CA . LEU A 1 79 ? 10.167 -7.085 3.171 1.00 95.25 79 LEU A CA 1
ATOM 565 C C . LEU A 1 79 ? 10.866 -6.515 4.414 1.00 95.25 79 LEU A C 1
ATOM 567 O O . LEU A 1 79 ? 11.199 -7.238 5.357 1.00 95.25 79 LEU A O 1
ATOM 571 N N . VAL A 1 80 ? 11.022 -5.192 4.446 1.00 94.06 80 VAL A N 1
ATOM 572 C CA . VAL A 1 80 ? 11.616 -4.455 5.572 1.00 94.06 80 VAL A CA 1
ATOM 573 C C . VAL A 1 80 ? 10.546 -3.904 6.520 1.00 94.06 80 VAL A C 1
ATOM 575 O O . VAL A 1 80 ? 10.752 -3.868 7.732 1.00 94.06 80 VAL A O 1
ATOM 578 N N . HIS A 1 81 ? 9.402 -3.464 5.995 1.00 92.31 81 HIS A N 1
ATOM 579 C CA . HIS A 1 81 ? 8.278 -2.940 6.779 1.00 92.31 81 HIS A CA 1
ATOM 580 C C . HIS A 1 81 ? 6.956 -3.223 6.057 1.00 92.31 81 HIS A C 1
ATOM 582 O O . HIS A 1 81 ? 6.964 -3.094 4.839 1.00 92.31 81 HIS A O 1
ATOM 588 N N . PRO A 1 82 ? 5.834 -3.486 6.748 1.00 91.81 82 PRO A N 1
ATOM 589 C CA . PRO A 1 82 ? 5.707 -3.683 8.191 1.00 91.81 82 PRO A CA 1
ATOM 590 C C . PRO A 1 82 ? 6.463 -4.923 8.682 1.00 91.81 82 PRO A C 1
ATOM 592 O O . PRO A 1 82 ? 6.748 -5.846 7.929 1.00 91.81 82 PRO A O 1
ATOM 595 N N . ARG A 1 83 ? 6.864 -4.895 9.955 1.00 90.81 83 ARG A N 1
ATOM 596 C CA . ARG A 1 83 ? 7.393 -6.070 10.662 1.00 90.81 83 ARG A CA 1
ATOM 597 C C . ARG A 1 83 ? 6.256 -6.660 11.494 1.00 90.81 83 ARG A C 1
ATOM 599 O O . ARG A 1 83 ? 5.380 -5.890 11.894 1.00 90.81 83 ARG A O 1
ATOM 606 N N . PRO A 1 84 ? 6.254 -7.972 11.760 1.00 88.81 84 PRO A N 1
ATOM 607 C CA . PRO A 1 84 ? 5.179 -8.594 12.516 1.00 88.81 84 PRO A CA 1
ATOM 608 C C . PRO A 1 84 ? 5.080 -8.033 13.945 1.00 88.81 84 PRO A C 1
ATOM 610 O O . PRO A 1 84 ? 6.012 -7.443 14.500 1.00 88.81 84 PRO A O 1
ATOM 613 N N . ASP A 1 85 ? 3.902 -8.201 14.537 1.00 88.56 85 ASP A N 1
ATOM 614 C CA . ASP A 1 85 ? 3.512 -7.645 15.837 1.00 88.56 85 ASP A CA 1
ATOM 615 C C . ASP A 1 85 ? 4.397 -8.089 17.017 1.00 88.56 85 ASP A C 1
ATOM 617 O O . ASP A 1 85 ? 4.460 -7.394 18.036 1.00 88.56 85 ASP A O 1
ATOM 621 N N . ASP A 1 86 ? 5.055 -9.244 16.900 1.00 91.19 86 ASP A N 1
ATOM 622 C CA . ASP A 1 86 ? 5.975 -9.816 17.889 1.00 91.19 86 ASP A CA 1
ATOM 623 C C . ASP A 1 86 ? 7.400 -9.249 17.792 1.00 91.19 86 ASP A C 1
ATOM 625 O O . ASP A 1 86 ? 8.168 -9.329 18.751 1.00 91.19 86 ASP A O 1
ATOM 629 N N . GLU A 1 87 ? 7.736 -8.613 16.670 1.00 92.69 87 GLU A N 1
ATOM 630 C CA . GLU A 1 87 ? 9.011 -7.929 16.446 1.00 92.69 87 GLU A CA 1
ATOM 631 C C . GLU A 1 87 ? 8.916 -6.404 16.618 1.00 92.69 87 GLU A C 1
ATOM 633 O O . GLU A 1 87 ? 9.927 -5.697 16.582 1.00 92.69 87 GLU A O 1
ATOM 638 N N . THR A 1 88 ? 7.706 -5.870 16.800 1.00 93.25 88 THR A N 1
ATOM 639 C CA . THR A 1 88 ? 7.449 -4.430 16.872 1.00 93.25 88 THR A CA 1
ATOM 640 C C . THR A 1 88 ? 6.942 -4.002 18.243 1.00 93.25 88 THR A C 1
ATOM 642 O O . THR A 1 88 ? 6.328 -4.757 18.993 1.00 93.25 88 THR A O 1
ATOM 645 N N . SER A 1 89 ? 7.203 -2.741 18.599 1.00 93.00 89 SER A N 1
ATOM 646 C CA . SER A 1 89 ? 6.670 -2.156 19.833 1.00 93.00 89 SER A CA 1
ATOM 647 C C . SER A 1 89 ? 5.141 -2.207 19.845 1.00 93.00 89 SER A C 1
ATOM 649 O O . SER A 1 89 ? 4.499 -1.972 18.821 1.00 93.00 89 SER A O 1
ATOM 651 N N . GLU A 1 90 ? 4.549 -2.400 21.025 1.00 93.19 90 GLU A N 1
ATOM 652 C CA . GLU A 1 90 ? 3.101 -2.281 21.215 1.00 93.19 90 GLU A CA 1
ATOM 653 C C . GLU A 1 90 ? 2.557 -0.899 20.840 1.00 93.19 90 GLU A C 1
ATOM 655 O O . GLU A 1 90 ? 1.367 -0.774 20.618 1.00 93.19 90 GLU A O 1
ATOM 660 N N . HIS A 1 91 ? 3.394 0.136 20.727 1.00 91.62 91 HIS A N 1
ATOM 661 C CA . HIS A 1 91 ? 2.994 1.482 20.302 1.00 91.62 91 HIS A CA 1
ATOM 662 C C . HIS A 1 91 ? 3.350 1.787 18.840 1.00 91.62 91 HIS A C 1
ATOM 664 O O . HIS A 1 91 ? 3.307 2.946 18.419 1.00 91.62 91 HIS A O 1
ATOM 670 N N . ALA A 1 92 ? 3.742 0.779 18.055 1.00 92.94 92 ALA A N 1
ATOM 671 C CA . ALA A 1 92 ? 4.058 0.974 16.649 1.00 92.94 92 ALA A CA 1
ATOM 672 C C . ALA A 1 92 ? 2.832 1.494 15.883 1.00 92.94 92 ALA A C 1
ATOM 674 O O . ALA A 1 92 ? 1.709 1.017 16.044 1.00 92.94 92 ALA A O 1
ATOM 675 N N . ARG A 1 93 ? 3.055 2.493 15.024 1.00 91.31 93 ARG A N 1
ATOM 676 C CA . ARG A 1 93 ? 1.975 3.248 14.376 1.00 91.31 93 ARG A CA 1
ATOM 677 C C . ARG A 1 93 ? 1.056 2.385 13.499 1.00 91.31 93 ARG A C 1
ATOM 679 O O . ARG A 1 93 ? -0.120 2.720 13.390 1.00 91.31 93 ARG A O 1
ATOM 686 N N . HIS A 1 94 ? 1.565 1.307 12.903 1.00 92.25 94 HIS A N 1
ATOM 687 C CA . HIS A 1 94 ? 0.782 0.389 12.066 1.00 92.25 94 HIS A CA 1
ATOM 688 C C . HIS A 1 94 ? -0.111 -0.570 12.868 1.00 92.25 94 HIS A C 1
ATOM 690 O O . HIS A 1 94 ? -1.004 -1.178 12.299 1.00 92.25 94 HIS A O 1
ATOM 696 N N . ARG A 1 95 ? 0.082 -0.682 14.189 1.00 93.00 95 ARG A N 1
ATOM 697 C CA . ARG A 1 95 ? -0.727 -1.569 15.042 1.00 93.00 95 ARG A CA 1
ATOM 698 C C . ARG A 1 95 ? -2.036 -0.941 15.505 1.00 93.00 95 ARG A C 1
ATOM 700 O O . ARG A 1 95 ? -2.915 -1.640 15.993 1.00 93.00 95 ARG A O 1
ATOM 707 N N . TRP A 1 96 ? -2.167 0.378 15.365 1.00 93.56 96 TRP A N 1
ATOM 708 C CA . TRP A 1 96 ? -3.314 1.119 15.878 1.00 93.56 96 TRP A CA 1
ATOM 709 C C . TRP A 1 96 ? -4.013 1.903 14.780 1.00 93.56 96 TRP A C 1
ATOM 711 O O . TRP A 1 96 ? -3.419 2.742 14.093 1.00 93.56 96 TRP A O 1
ATOM 721 N N . ALA A 1 97 ? -5.315 1.675 14.680 1.00 95.38 97 ALA A N 1
ATOM 722 C CA . ALA A 1 97 ? -6.238 2.486 13.913 1.00 95.38 97 ALA A CA 1
ATOM 723 C C . ALA A 1 97 ? -7.328 2.992 14.862 1.00 95.38 97 ALA A C 1
ATOM 725 O O . ALA A 1 97 ? -7.867 2.228 15.661 1.00 95.38 97 ALA A O 1
ATOM 726 N N . HIS A 1 98 ? -7.617 4.290 14.808 1.00 94.62 98 HIS A N 1
ATOM 727 C CA . HIS A 1 98 ? -8.672 4.888 15.619 1.00 94.62 98 HIS A CA 1
ATOM 728 C C . HIS A 1 98 ? -9.940 5.038 14.778 1.00 94.62 98 HIS A C 1
ATOM 730 O O . HIS A 1 98 ? -9.827 5.429 13.611 1.00 94.62 98 HIS A O 1
ATOM 736 N N . PRO A 1 99 ? -11.130 4.779 15.349 1.00 95.81 99 PRO A N 1
ATOM 737 C CA . PRO A 1 99 ? -12.391 5.040 14.671 1.00 95.81 99 PRO A CA 1
ATOM 738 C C . PRO A 1 99 ? -12.452 6.462 14.119 1.00 95.81 99 PRO A C 1
ATOM 740 O O . PRO A 1 99 ? -12.035 7.412 14.782 1.00 95.81 99 PRO A O 1
ATOM 743 N N . GLU A 1 100 ? -12.961 6.590 12.895 1.00 94.69 100 GLU A N 1
ATOM 744 C CA . GLU A 1 100 ? -13.197 7.855 12.189 1.00 94.69 100 GLU A CA 1
ATOM 745 C C . GLU A 1 100 ? -11.927 8.671 11.877 1.00 94.69 100 GLU A C 1
ATOM 747 O O . GLU A 1 100 ? -12.007 9.782 11.349 1.00 94.69 100 GLU A O 1
ATOM 752 N N . VAL A 1 101 ? -10.739 8.114 12.134 1.00 95.88 101 VAL A N 1
ATOM 753 C CA . VAL A 1 101 ? -9.446 8.726 11.814 1.00 95.88 101 VAL A CA 1
ATOM 754 C C . VAL A 1 101 ? -8.788 7.950 10.683 1.00 95.88 101 VAL A C 1
ATOM 756 O O . VAL A 1 101 ? -8.612 6.737 10.769 1.00 95.88 101 VAL A O 1
ATOM 759 N N . ALA A 1 102 ? -8.364 8.659 9.635 1.00 95.19 102 ALA A N 1
ATOM 760 C CA . ALA A 1 102 ? -7.681 8.045 8.503 1.00 95.19 102 ALA A CA 1
ATOM 761 C C . ALA A 1 102 ? -6.420 7.282 8.957 1.00 95.19 102 ALA A C 1
ATOM 763 O O . ALA A 1 102 ? -5.451 7.854 9.472 1.00 95.19 102 ALA A O 1
ATOM 764 N N . TYR A 1 103 ? -6.434 5.974 8.739 1.00 96.12 103 TYR A N 1
ATOM 765 C CA . TYR A 1 103 ? -5.288 5.092 8.849 1.00 96.12 103 TYR A CA 1
ATOM 766 C C . TYR A 1 103 ? -4.493 5.160 7.547 1.00 96.12 103 TYR A C 1
ATOM 768 O O . TYR A 1 103 ? -5.046 4.943 6.470 1.00 96.12 103 TYR A O 1
ATOM 776 N N . ARG A 1 104 ? -3.204 5.503 7.648 1.00 96.38 104 ARG A N 1
ATOM 777 C CA . ARG A 1 104 ? -2.294 5.643 6.505 1.00 96.38 104 ARG A CA 1
ATOM 778 C C . ARG A 1 104 ? -0.920 5.136 6.878 1.00 96.38 104 ARG A C 1
ATOM 780 O O . ARG A 1 104 ? -0.287 5.729 7.754 1.00 96.38 104 ARG A O 1
ATOM 787 N N . ILE A 1 105 ? -0.481 4.055 6.246 1.00 95.38 105 ILE A N 1
ATOM 788 C CA . ILE A 1 105 ? 0.781 3.381 6.567 1.00 95.38 105 ILE A CA 1
ATOM 789 C C . ILE A 1 105 ? 1.440 2.888 5.278 1.00 95.38 105 ILE A C 1
ATOM 791 O O . ILE A 1 105 ? 0.728 2.419 4.388 1.00 95.38 105 ILE A O 1
ATOM 795 N N . PRO A 1 106 ? 2.780 2.965 5.163 1.00 95.62 106 PRO A N 1
ATOM 796 C CA . PRO A 1 106 ? 3.503 2.278 4.101 1.00 95.62 106 PRO A CA 1
ATOM 797 C C . PRO A 1 106 ? 3.180 0.784 4.116 1.00 95.62 106 PRO A C 1
ATOM 799 O O . PRO A 1 106 ? 3.473 0.089 5.086 1.00 95.62 106 PRO A O 1
ATOM 802 N N . ALA A 1 107 ? 2.554 0.321 3.041 1.00 91.25 107 ALA A N 1
ATOM 803 C CA . ALA A 1 107 ? 2.037 -1.029 2.896 1.00 91.25 107 ALA A CA 1
ATOM 804 C C . ALA A 1 107 ? 3.153 -2.070 2.893 1.00 91.25 107 ALA A C 1
ATOM 806 O O . ALA A 1 107 ? 3.035 -3.118 3.511 1.00 91.25 107 ALA A O 1
ATOM 807 N N . ALA A 1 108 ? 4.234 -1.743 2.188 1.00 91.12 108 ALA A N 1
ATOM 808 C CA . ALA A 1 108 ? 5.418 -2.562 2.084 1.00 91.12 108 ALA A CA 1
ATOM 809 C C . ALA A 1 108 ? 6.614 -1.672 1.726 1.00 91.12 108 ALA A C 1
ATOM 811 O O . ALA A 1 108 ? 6.630 -1.009 0.690 1.00 91.12 108 ALA A O 1
ATOM 812 N N . VAL A 1 109 ? 7.627 -1.646 2.585 1.00 92.69 109 VAL A N 1
ATOM 813 C CA . VAL A 1 109 ? 8.950 -1.108 2.266 1.00 92.69 109 VAL A CA 1
ATOM 814 C C . VAL A 1 109 ? 9.807 -2.295 1.865 1.00 92.69 109 VAL A C 1
ATOM 816 O O . VAL A 1 109 ? 10.123 -3.140 2.703 1.00 92.69 109 VAL A O 1
ATOM 819 N N . ILE A 1 110 ? 10.152 -2.360 0.582 1.00 95.38 110 ILE A N 1
ATOM 820 C CA . ILE A 1 110 ? 10.933 -3.450 0.001 1.00 95.38 110 ILE A CA 1
ATOM 821 C C . ILE A 1 110 ? 12.385 -3.012 -0.178 1.00 95.38 110 ILE A C 1
ATOM 823 O O . ILE A 1 110 ? 12.667 -1.913 -0.660 1.00 95.38 110 ILE A O 1
ATOM 827 N N . GLN A 1 111 ? 13.307 -3.891 0.196 1.00 95.50 111 GLN A N 1
ATOM 828 C CA . GLN A 1 111 ? 14.705 -3.824 -0.204 1.00 95.50 111 GLN A CA 1
ATOM 829 C C . GLN A 1 111 ? 14.931 -4.752 -1.403 1.00 95.50 111 GLN A C 1
ATOM 831 O O . GLN A 1 111 ? 14.440 -5.875 -1.407 1.00 95.50 111 GLN A O 1
ATOM 836 N N . GLY A 1 112 ? 15.701 -4.309 -2.399 1.00 95.62 112 GLY A N 1
ATOM 837 C CA . GLY A 1 112 ? 15.954 -5.101 -3.608 1.00 95.62 112 GLY A CA 1
ATOM 838 C C . GLY A 1 112 ? 14.826 -5.036 -4.634 1.00 95.62 112 GLY A C 1
ATOM 839 O O . GLY A 1 112 ? 13.975 -4.158 -4.550 1.00 95.62 112 GLY A O 1
ATOM 840 N N . GLY A 1 113 ? 14.841 -5.958 -5.600 1.00 96.12 113 GLY A N 1
ATOM 841 C CA . GLY A 1 113 ? 13.887 -6.008 -6.714 1.00 96.12 113 GLY A CA 1
ATOM 842 C C . GLY A 1 113 ? 14.149 -4.991 -7.828 1.00 96.12 113 GLY A C 1
ATOM 843 O O . GLY A 1 113 ? 14.961 -4.070 -7.692 1.00 96.12 113 GLY A O 1
ATOM 844 N N . ALA A 1 114 ? 13.450 -5.177 -8.945 1.00 96.69 114 ALA A N 1
ATOM 845 C CA . ALA A 1 114 ? 13.520 -4.311 -10.113 1.00 96.69 114 ALA A CA 1
ATOM 846 C C . ALA A 1 114 ? 12.503 -3.159 -10.019 1.00 96.69 114 ALA A C 1
ATOM 848 O O . ALA A 1 114 ? 11.313 -3.330 -10.280 1.00 96.69 114 ALA A O 1
ATOM 849 N N . TRP A 1 115 ? 12.957 -1.968 -9.631 1.00 93.44 115 TRP A N 1
ATOM 850 C CA . TRP A 1 115 ? 12.097 -0.783 -9.494 1.00 93.44 115 TRP A CA 1
ATOM 851 C C . TRP A 1 115 ? 11.696 -0.205 -10.866 1.00 93.44 115 TRP A C 1
ATOM 853 O O . TRP A 1 115 ? 12.575 -0.140 -11.734 1.00 93.44 115 TRP A O 1
ATOM 863 N N . PRO A 1 116 ? 10.463 0.323 -11.073 1.00 93.50 116 PRO A N 1
ATOM 864 C CA . PRO A 1 116 ? 9.352 0.543 -10.118 1.00 93.50 116 PRO A CA 1
ATOM 865 C C . PRO A 1 116 ? 8.550 -0.681 -9.665 1.00 93.50 116 PRO A C 1
ATOM 867 O O . PRO A 1 116 ? 8.479 -1.681 -10.365 1.00 93.50 116 PRO A O 1
ATOM 870 N N . PHE A 1 117 ? 7.841 -0.559 -8.543 1.00 95.12 117 PHE A N 1
ATOM 871 C CA . PHE A 1 117 ? 6.965 -1.611 -8.024 1.00 95.12 117 PHE A CA 1
ATOM 872 C C . PHE A 1 117 ? 5.490 -1.345 -8.328 1.00 95.12 117 PHE A C 1
ATOM 874 O O . PHE A 1 117 ? 5.056 -0.206 -8.496 1.00 95.12 117 PHE A O 1
ATOM 881 N N . PHE A 1 118 ? 4.711 -2.416 -8.336 1.00 95.31 118 PHE A N 1
ATOM 882 C CA . PHE A 1 118 ? 3.259 -2.380 -8.342 1.00 95.31 118 PHE A CA 1
ATOM 883 C C . PHE A 1 118 ? 2.723 -2.966 -7.041 1.00 95.31 118 PHE A C 1
ATOM 885 O O . PHE A 1 118 ? 3.189 -4.019 -6.604 1.00 95.31 118 PHE A O 1
ATOM 892 N N . TYR A 1 119 ? 1.746 -2.295 -6.437 1.00 96.75 119 TYR A N 1
ATOM 893 C CA . TYR A 1 119 ? 1.136 -2.700 -5.175 1.00 96.75 119 TYR A CA 1
ATOM 894 C C . TYR A 1 119 ? -0.333 -3.067 -5.357 1.00 96.75 119 TYR A C 1
ATOM 896 O O . TYR A 1 119 ? -1.096 -2.353 -6.007 1.00 96.75 119 TYR A O 1
ATOM 904 N N . GLU A 1 120 ? -0.750 -4.133 -4.688 1.00 96.19 120 GLU A N 1
ATOM 905 C CA . GLU A 1 120 ? -2.119 -4.632 -4.720 1.00 96.19 120 GLU A CA 1
ATOM 906 C C . GLU A 1 120 ? -2.562 -5.059 -3.322 1.00 96.19 120 GLU A C 1
ATOM 908 O O . GLU A 1 120 ? -1.837 -5.767 -2.628 1.00 96.19 120 GLU A O 1
ATOM 913 N N . ILE A 1 121 ? -3.770 -4.664 -2.914 1.00 96.94 121 ILE A N 1
ATOM 914 C CA . ILE A 1 121 ? -4.410 -5.226 -1.719 1.00 96.94 121 ILE A CA 1
ATOM 915 C C . ILE A 1 121 ? -5.030 -6.568 -2.111 1.00 96.94 121 ILE A C 1
ATOM 917 O O . ILE A 1 121 ? -5.991 -6.605 -2.877 1.00 96.94 121 ILE A O 1
ATOM 921 N N . VAL A 1 122 ? -4.485 -7.655 -1.570 1.00 97.69 122 VAL A N 1
ATOM 922 C CA . VAL A 1 122 ? -4.995 -9.023 -1.742 1.00 97.69 122 VAL A CA 1
ATOM 923 C C . VAL A 1 122 ? -6.124 -9.295 -0.748 1.00 97.69 122 VAL A C 1
ATOM 925 O O . VAL A 1 122 ? -7.154 -9.863 -1.106 1.00 97.69 122 VAL A O 1
ATOM 928 N N . GLU A 1 123 ? -5.952 -8.836 0.493 1.00 96.44 123 GLU A N 1
ATOM 929 C CA . GLU A 1 123 ? -6.950 -8.904 1.559 1.00 96.44 123 GLU A CA 1
ATOM 930 C C . GLU A 1 123 ? -6.967 -7.584 2.333 1.00 96.44 123 GLU A C 1
ATOM 932 O O . GLU A 1 123 ? -5.924 -6.985 2.594 1.00 96.44 123 GLU A O 1
ATOM 937 N N . GLY A 1 124 ? -8.152 -7.115 2.709 1.00 95.00 124 GLY A N 1
ATOM 938 C CA . GLY A 1 124 ? -8.296 -5.911 3.515 1.00 95.00 124 GLY A CA 1
ATOM 939 C C . GLY A 1 124 ? -9.755 -5.574 3.814 1.00 95.00 124 GLY A C 1
ATOM 940 O O . GLY A 1 124 ? -10.670 -6.155 3.217 1.00 95.00 124 GLY A O 1
ATOM 941 N N . PRO A 1 125 ? -10.000 -4.626 4.732 1.00 96.19 125 PRO A N 1
ATOM 942 C CA . PRO A 1 125 ? -11.344 -4.182 5.055 1.00 96.19 125 PRO A CA 1
ATOM 943 C C . PRO A 1 125 ? -11.991 -3.466 3.855 1.00 96.19 125 PRO A C 1
ATOM 945 O O . PRO A 1 125 ? -11.299 -2.844 3.039 1.00 96.19 125 PRO A O 1
ATOM 948 N N . PRO A 1 126 ? -13.332 -3.484 3.746 1.00 94.56 126 PRO A N 1
ATOM 949 C CA . PRO A 1 126 ? -14.036 -2.746 2.706 1.00 94.56 126 PRO A CA 1
ATOM 950 C C . PRO A 1 126 ? -13.669 -1.257 2.706 1.00 94.56 126 PRO A C 1
ATOM 952 O O . PRO A 1 126 ? -13.636 -0.605 3.750 1.00 94.56 126 PRO A O 1
ATOM 955 N N . GLY A 1 127 ? -13.414 -0.713 1.515 1.00 94.81 127 GLY A N 1
ATOM 956 C CA . GLY A 1 127 ? -13.029 0.689 1.340 1.00 94.81 127 GLY A CA 1
ATOM 957 C C . GLY A 1 127 ? -11.550 0.987 1.603 1.00 94.81 127 GLY A C 1
ATOM 958 O O . GLY A 1 127 ? -11.152 2.145 1.486 1.00 94.81 127 GLY A O 1
ATOM 959 N N . ALA A 1 128 ? -10.731 -0.018 1.930 1.00 97.00 128 ALA A N 1
ATOM 960 C CA . ALA A 1 128 ? -9.282 0.121 1.880 1.00 97.00 128 ALA A CA 1
ATOM 961 C C . ALA A 1 128 ? -8.805 0.408 0.450 1.00 97.00 128 ALA A C 1
ATOM 963 O O . ALA A 1 128 ? -9.331 -0.126 -0.527 1.00 97.00 128 ALA A O 1
ATOM 964 N N . THR A 1 129 ? -7.788 1.253 0.339 1.00 97.50 129 THR A N 1
ATOM 965 C CA . THR A 1 129 ? -7.167 1.647 -0.929 1.00 97.50 129 THR A CA 1
ATOM 966 C C . THR A 1 129 ? -5.651 1.648 -0.784 1.00 97.50 129 THR A C 1
ATOM 968 O O . THR A 1 129 ? -5.134 1.740 0.330 1.00 97.50 129 THR A O 1
ATOM 971 N N . ILE A 1 130 ? -4.937 1.542 -1.903 1.00 97.19 130 ILE A N 1
ATOM 972 C CA . ILE A 1 130 ? -3.476 1.620 -1.954 1.00 97.19 130 ILE A CA 1
ATOM 973 C C . ILE A 1 130 ? -3.047 2.423 -3.180 1.00 97.19 130 ILE A C 1
ATOM 975 O O . ILE A 1 130 ? -3.658 2.294 -4.244 1.00 97.19 130 ILE A O 1
ATOM 979 N N . GLY A 1 131 ? -2.003 3.247 -3.059 1.00 95.94 131 GLY A N 1
ATOM 980 C CA . GLY A 1 131 ? -1.368 3.843 -4.235 1.00 95.94 131 GLY A CA 1
ATOM 981 C C . GLY A 1 131 ? -0.592 2.781 -5.007 1.00 95.94 131 GLY A C 1
ATOM 982 O O . GLY A 1 131 ? 0.569 2.516 -4.707 1.00 95.94 131 GLY A O 1
ATOM 983 N N . ALA A 1 132 ? -1.264 2.157 -5.973 1.00 95.06 132 ALA A N 1
ATOM 984 C CA . ALA A 1 132 ? -0.799 0.947 -6.646 1.00 95.06 132 ALA A CA 1
ATOM 985 C C . ALA A 1 132 ? 0.431 1.150 -7.544 1.00 95.06 132 ALA A C 1
ATOM 987 O O . ALA A 1 132 ? 1.265 0.258 -7.650 1.00 95.06 132 ALA A O 1
ATOM 988 N N . GLN A 1 133 ? 0.552 2.310 -8.190 1.00 93.56 133 GLN A N 1
ATOM 989 C CA . GLN A 1 133 ? 1.567 2.584 -9.209 1.00 93.56 133 GLN A CA 1
ATOM 990 C C . GLN A 1 133 ? 2.051 4.033 -9.132 1.00 93.56 133 GLN A C 1
ATOM 992 O O . GLN A 1 133 ? 1.435 4.864 -8.462 1.00 93.56 133 GLN A O 1
ATOM 997 N N . LEU A 1 134 ? 3.156 4.329 -9.816 1.00 92.56 134 LEU A N 1
ATOM 998 C CA . LEU A 1 134 ? 3.667 5.692 -9.931 1.00 92.56 134 LEU A CA 1
ATOM 999 C C . LEU A 1 134 ? 2.716 6.576 -10.747 1.00 92.56 134 LEU A C 1
ATOM 1001 O O . LEU A 1 134 ? 2.118 6.140 -11.736 1.00 92.56 134 LEU A O 1
ATOM 1005 N N . ASP A 1 135 ? 2.630 7.842 -10.351 1.00 90.25 135 ASP A N 1
ATOM 1006 C CA . ASP A 1 135 ? 1.927 8.869 -11.112 1.00 90.25 135 ASP A CA 1
ATOM 1007 C C . ASP A 1 135 ? 2.762 9.286 -12.326 1.00 90.25 135 ASP A C 1
ATOM 1009 O O . ASP A 1 135 ? 3.977 9.089 -12.358 1.00 90.25 135 ASP A O 1
ATOM 1013 N N . HIS A 1 136 ? 2.118 9.898 -13.319 1.00 88.62 136 HIS A N 1
ATOM 1014 C CA . HIS A 1 136 ? 2.801 10.497 -14.465 1.00 88.62 136 HIS A CA 1
ATOM 1015 C C . HIS A 1 136 ? 2.600 12.013 -14.460 1.00 88.62 136 HIS A C 1
ATOM 1017 O O . HIS A 1 136 ? 1.468 12.499 -14.428 1.00 88.62 136 HIS A O 1
ATOM 1023 N N . VAL A 1 137 ? 3.701 12.759 -14.514 1.00 91.19 137 VAL A N 1
ATOM 1024 C CA . VAL A 1 137 ? 3.716 14.221 -14.640 1.00 91.19 137 VAL A CA 1
ATOM 1025 C C . VAL A 1 137 ? 4.601 14.565 -15.828 1.00 91.19 137 VAL A C 1
ATOM 1027 O O . VAL A 1 137 ? 5.786 14.248 -15.810 1.00 91.19 137 VAL A O 1
ATOM 1030 N N . ASP A 1 138 ? 4.021 15.173 -16.866 1.00 92.25 138 ASP A N 1
ATOM 1031 C CA . ASP A 1 138 ? 4.722 15.515 -18.114 1.00 92.25 138 ASP A CA 1
ATOM 1032 C C . ASP A 1 138 ? 5.497 14.320 -18.714 1.00 92.25 138 ASP A C 1
ATOM 1034 O O . ASP A 1 138 ? 6.677 14.425 -19.045 1.00 92.25 138 ASP A O 1
ATOM 1038 N N . ASP A 1 139 ? 4.833 13.160 -18.797 1.00 81.69 139 ASP A N 1
ATOM 1039 C CA . ASP A 1 139 ? 5.385 11.875 -19.267 1.00 81.69 139 ASP A CA 1
ATOM 1040 C C . ASP A 1 139 ? 6.542 11.297 -18.420 1.00 81.69 139 ASP A C 1
ATOM 1042 O O . ASP A 1 139 ? 7.192 10.328 -18.815 1.00 81.69 139 ASP A O 1
ATOM 1046 N N . VAL A 1 140 ? 6.784 11.839 -17.222 1.00 85.81 140 VAL A N 1
ATOM 1047 C CA . VAL A 1 140 ? 7.763 11.320 -16.257 1.00 85.81 140 VAL A CA 1
ATOM 1048 C C . VAL A 1 140 ? 7.050 10.608 -15.112 1.00 85.81 140 VAL A C 1
ATOM 1050 O O . VAL A 1 140 ? 6.112 11.147 -14.526 1.00 85.81 140 VAL A O 1
ATOM 1053 N N . GLN A 1 141 ? 7.523 9.411 -14.754 1.00 88.38 141 GLN A N 1
ATOM 1054 C CA . GLN A 1 141 ? 7.025 8.685 -13.585 1.00 88.38 141 GLN A CA 1
ATOM 1055 C C . GLN A 1 141 ? 7.518 9.315 -12.281 1.00 88.38 141 GLN A C 1
ATOM 1057 O O . GLN A 1 141 ? 8.720 9.507 -12.082 1.00 88.38 141 GLN A O 1
ATOM 1062 N N . VAL A 1 142 ? 6.586 9.607 -11.375 1.00 92.06 142 VAL A N 1
ATOM 1063 C CA . VAL A 1 142 ? 6.848 10.259 -10.089 1.00 92.06 142 VAL A CA 1
ATOM 1064 C C . VAL A 1 142 ? 6.148 9.491 -8.973 1.00 92.06 142 VAL A C 1
ATOM 1066 O O . VAL A 1 142 ? 4.984 9.113 -9.081 1.00 92.06 142 VAL A O 1
ATOM 1069 N N . ALA A 1 143 ? 6.859 9.272 -7.867 1.00 92.31 143 ALA A N 1
ATOM 1070 C CA . ALA A 1 143 ? 6.252 8.724 -6.661 1.00 92.31 143 ALA A CA 1
ATOM 1071 C C . ALA A 1 143 ? 5.372 9.794 -6.005 1.00 92.31 143 ALA A C 1
ATOM 1073 O O . ALA A 1 143 ? 5.877 10.732 -5.383 1.00 92.31 143 ALA A O 1
ATOM 1074 N N . GLY A 1 144 ? 4.056 9.658 -6.171 1.00 93.12 144 GLY A N 1
ATOM 1075 C CA . GLY A 1 144 ? 3.076 10.463 -5.455 1.00 93.12 144 GLY A CA 1
ATOM 1076 C C . GLY A 1 144 ? 3.082 10.175 -3.949 1.00 93.12 144 GLY A C 1
ATOM 1077 O O . GLY A 1 144 ? 3.616 9.155 -3.506 1.00 93.12 144 GLY A O 1
ATOM 1078 N N . PRO A 1 145 ? 2.451 11.038 -3.133 1.00 94.19 145 PRO A N 1
ATOM 1079 C CA . PRO A 1 145 ? 2.407 10.872 -1.677 1.00 94.19 145 PRO A CA 1
ATOM 1080 C C . PRO A 1 145 ? 1.668 9.604 -1.217 1.00 94.19 145 PRO A C 1
ATOM 1082 O O . PRO A 1 145 ? 1.819 9.197 -0.069 1.00 94.19 145 PRO A O 1
ATOM 1085 N N . GLU A 1 146 ? 0.880 8.988 -2.102 1.00 95.31 146 GLU A N 1
ATOM 1086 C CA . GLU A 1 146 ? 0.095 7.781 -1.822 1.00 95.31 146 GLU A CA 1
ATOM 1087 C C . GLU A 1 146 ? 0.737 6.494 -2.319 1.00 95.31 146 GLU A C 1
ATOM 1089 O O . GLU A 1 146 ? 0.259 5.410 -1.990 1.00 95.31 146 GLU A O 1
ATOM 1094 N N . TYR A 1 147 ? 1.799 6.591 -3.117 1.00 96.25 147 TYR A N 1
ATOM 1095 C CA . TYR A 1 147 ? 2.420 5.426 -3.727 1.00 96.25 147 TYR A CA 1
ATOM 1096 C C . TYR A 1 147 ? 2.955 4.467 -2.653 1.00 96.25 147 TYR A C 1
ATOM 1098 O O . TYR A 1 147 ? 3.748 4.853 -1.793 1.00 96.25 147 TYR A O 1
ATOM 1106 N N . GLY A 1 148 ? 2.480 3.219 -2.683 1.00 96.00 148 GLY A N 1
ATOM 1107 C CA . GLY A 1 148 ? 2.785 2.203 -1.676 1.00 96.00 148 GLY A CA 1
ATOM 1108 C C . GLY A 1 148 ? 2.181 2.464 -0.289 1.00 96.00 148 GLY A C 1
ATOM 1109 O O . GLY A 1 148 ? 2.580 1.807 0.670 1.00 96.00 148 GLY A O 1
ATOM 1110 N N . ILE A 1 149 ? 1.242 3.405 -0.138 1.00 97.19 149 ILE A N 1
ATOM 1111 C CA . ILE A 1 149 ? 0.563 3.696 1.133 1.00 97.19 149 ILE A CA 1
ATOM 1112 C C . ILE A 1 149 ? -0.817 3.039 1.141 1.00 97.19 149 ILE A C 1
ATOM 1114 O O . ILE A 1 149 ? -1.661 3.363 0.305 1.00 97.19 149 IL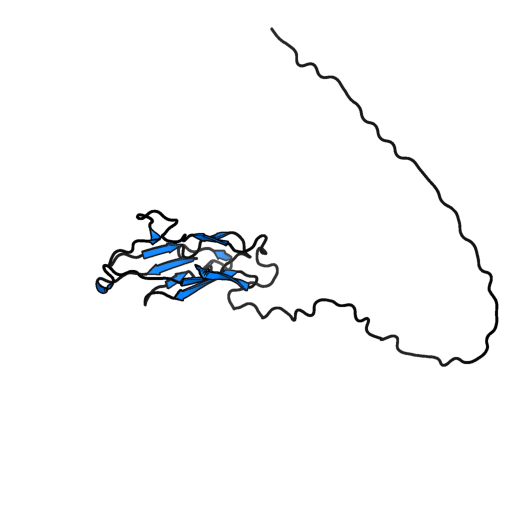E A O 1
ATOM 1118 N N . VAL A 1 150 ? -1.077 2.163 2.115 1.00 96.94 150 VAL A N 1
ATOM 1119 C CA . VAL A 1 150 ? -2.442 1.709 2.419 1.00 96.94 150 VAL A CA 1
ATOM 1120 C C . VAL A 1 150 ? -3.178 2.829 3.141 1.00 96.94 150 VAL A C 1
ATOM 1122 O O . VAL A 1 150 ? -2.682 3.362 4.136 1.00 96.94 150 VAL A O 1
ATOM 1125 N N . SER A 1 151 ? -4.376 3.147 2.658 1.00 97.44 151 SER A N 1
ATOM 1126 C CA . SER A 1 151 ? -5.294 4.120 3.242 1.00 97.44 151 SER A CA 1
ATOM 1127 C C . SER A 1 151 ? -6.653 3.482 3.525 1.00 97.44 151 SER A C 1
ATOM 1129 O O . SER A 1 151 ? -7.269 2.883 2.642 1.00 97.44 151 SER A O 1
ATOM 1131 N N . TRP A 1 152 ? -7.144 3.648 4.751 1.00 97.75 152 TRP A N 1
ATOM 1132 C CA . TRP A 1 152 ? -8.464 3.191 5.189 1.00 97.75 152 TRP A CA 1
ATOM 1133 C C . TRP A 1 152 ? -8.968 4.067 6.341 1.00 97.75 152 TRP A C 1
ATOM 1135 O O . TRP A 1 152 ? -8.169 4.592 7.109 1.00 97.75 152 TRP A O 1
ATOM 1145 N N . THR A 1 153 ? -10.281 4.227 6.491 1.00 97.50 153 THR A N 1
ATOM 1146 C CA . THR A 1 153 ? -10.866 4.925 7.646 1.00 97.50 153 THR A CA 1
ATOM 1147 C C . THR A 1 153 ? -11.756 3.941 8.398 1.00 97.50 153 THR A C 1
ATOM 1149 O O . THR A 1 153 ? -12.822 3.604 7.877 1.00 97.50 153 THR A O 1
ATOM 1152 N N . PRO A 1 154 ? -11.352 3.482 9.598 1.00 96.69 154 PRO A N 1
ATOM 1153 C CA . PRO A 1 154 ? -12.189 2.628 10.428 1.00 96.69 154 PRO A CA 1
ATOM 1154 C C . PRO A 1 154 ? -13.486 3.338 10.799 1.00 96.69 154 PRO A C 1
ATOM 1156 O O . PRO A 1 154 ? -13.501 4.543 11.062 1.00 96.69 154 PRO A O 1
ATOM 1159 N N . SER A 1 155 ? -14.575 2.590 10.863 1.00 96.44 155 SER A N 1
ATOM 1160 C CA . SER A 1 155 ? -15.841 3.066 11.401 1.00 96.44 155 SER A CA 1
ATOM 1161 C C . SER A 1 155 ? -15.904 2.856 12.917 1.00 96.44 155 SER A C 1
ATOM 1163 O O . SER A 1 155 ? -15.108 2.117 13.495 1.00 96.44 155 SER A O 1
ATOM 1165 N N . ALA A 1 156 ? -16.900 3.451 13.575 1.00 95.94 156 ALA A N 1
ATOM 1166 C CA . ALA A 1 156 ? -17.186 3.156 14.981 1.00 95.94 156 ALA A CA 1
ATOM 1167 C C . ALA A 1 156 ? -17.506 1.666 15.233 1.00 95.94 156 ALA A C 1
ATOM 1169 O O . ALA A 1 156 ? -17.327 1.180 16.344 1.00 95.94 156 ALA A O 1
ATOM 1170 N N . ALA A 1 157 ? -17.959 0.926 14.213 1.00 94.69 157 ALA A N 1
ATOM 1171 C CA . ALA A 1 157 ? -18.240 -0.503 14.339 1.00 94.69 157 ALA A CA 1
ATOM 1172 C C . ALA A 1 157 ? -16.967 -1.366 14.411 1.00 94.69 157 ALA A C 1
ATOM 1174 O O . ALA A 1 157 ? -17.045 -2.510 14.851 1.00 94.69 157 ALA A O 1
ATOM 1175 N N . ASP A 1 158 ? -15.816 -0.823 14.008 1.00 95.31 158 ASP A N 1
ATOM 1176 C CA . ASP A 1 158 ? -14.529 -1.524 14.016 1.00 95.31 158 ASP A CA 1
ATOM 1177 C C . ASP A 1 158 ? -13.787 -1.366 15.360 1.00 95.31 158 ASP A C 1
ATOM 1179 O O . ASP A 1 158 ? -12.711 -1.938 15.556 1.00 95.31 158 ASP A O 1
ATOM 1183 N N . GLU A 1 159 ? -14.334 -0.600 16.310 1.00 95.31 159 GLU A N 1
ATOM 1184 C CA . GLU A 1 159 ? -13.702 -0.368 17.609 1.00 95.31 159 GLU A CA 1
ATOM 1185 C C . GLU A 1 159 ? -13.497 -1.677 18.393 1.00 95.31 159 GLU A C 1
ATOM 1187 O O . GLU A 1 159 ? -14.403 -2.494 18.551 1.00 95.31 159 GLU A O 1
ATOM 1192 N N . GLY A 1 160 ? -12.276 -1.876 18.902 1.00 94.19 160 GLY A N 1
ATOM 1193 C CA . GLY A 1 160 ? -11.897 -3.077 19.652 1.00 94.19 160 GLY A CA 1
ATOM 1194 C C . GLY A 1 160 ? -11.668 -4.326 18.793 1.00 94.19 160 GLY A C 1
ATOM 1195 O O . GLY A 1 160 ? -11.403 -5.392 19.349 1.00 94.19 160 GLY A O 1
ATOM 1196 N N . SER A 1 161 ? -11.752 -4.212 17.464 1.00 94.81 161 SER A N 1
ATOM 1197 C CA . SER A 1 161 ? -11.442 -5.299 16.534 1.00 94.81 161 SER A CA 1
ATOM 1198 C C . SER A 1 161 ? -9.981 -5.273 16.068 1.00 94.81 161 SER A C 1
ATOM 1200 O O . SER A 1 161 ? -9.300 -4.248 16.135 1.00 94.81 161 SER A O 1
ATOM 1202 N N . THR A 1 162 ? -9.502 -6.418 15.580 1.00 94.00 162 THR A N 1
ATOM 1203 C CA . THR A 1 162 ? -8.246 -6.524 14.829 1.00 94.00 162 THR A CA 1
ATOM 1204 C C . THR A 1 162 ? -8.581 -6.697 13.356 1.00 94.00 162 THR A C 1
ATOM 1206 O O . THR A 1 162 ? -9.408 -7.538 13.004 1.00 94.00 162 THR A O 1
ATOM 1209 N N . VAL A 1 163 ? -7.925 -5.909 12.508 1.00 94.06 163 VAL A N 1
ATOM 1210 C CA . VAL A 1 163 ? -8.106 -5.920 11.056 1.00 94.06 163 VAL A CA 1
ATOM 1211 C C . VAL A 1 163 ? -6.781 -6.278 10.401 1.00 94.06 163 VAL A C 1
ATOM 1213 O O . VAL A 1 163 ? -5.738 -5.747 10.781 1.00 94.06 163 VAL A O 1
ATOM 1216 N N . THR A 1 164 ? -6.838 -7.162 9.411 1.00 93.56 164 THR A N 1
ATOM 1217 C CA . THR A 1 164 ? -5.676 -7.611 8.645 1.00 93.56 164 THR A CA 1
ATOM 1218 C C . THR A 1 164 ? -5.696 -6.985 7.256 1.00 93.56 164 THR A C 1
ATOM 1220 O O . THR A 1 164 ? -6.749 -6.852 6.633 1.00 93.56 164 THR A O 1
ATOM 1223 N N . PHE A 1 165 ? -4.512 -6.606 6.787 1.00 94.50 165 PHE A N 1
ATOM 1224 C CA . PHE A 1 165 ? -4.242 -6.261 5.401 1.00 94.50 165 PHE A CA 1
ATOM 1225 C C . PHE A 1 165 ? -3.218 -7.267 4.885 1.00 94.50 165 PHE A C 1
ATOM 1227 O O . PHE A 1 165 ? -2.278 -7.579 5.610 1.00 94.50 165 PHE A O 1
ATOM 1234 N N . VAL A 1 166 ? -3.403 -7.748 3.661 1.00 95.62 166 VAL A N 1
ATOM 1235 C CA . VAL A 1 166 ? -2.385 -8.497 2.921 1.00 95.62 166 VAL A CA 1
ATOM 1236 C C . VAL A 1 166 ? -2.129 -7.735 1.637 1.00 95.62 166 VAL A C 1
ATOM 1238 O O . VAL A 1 166 ? -3.056 -7.507 0.850 1.00 95.62 166 VAL A O 1
ATOM 1241 N N . VAL A 1 167 ? -0.886 -7.310 1.434 1.00 96.44 167 VAL A N 1
ATOM 1242 C CA . VAL A 1 167 ? -0.487 -6.528 0.262 1.00 96.44 167 VAL A CA 1
ATOM 1243 C C . VAL A 1 167 ? 0.559 -7.286 -0.529 1.00 96.44 167 VAL A C 1
ATOM 1245 O O . VAL A 1 167 ? 1.592 -7.680 -0.001 1.00 96.44 167 VAL A O 1
ATOM 1248 N N . ARG A 1 168 ? 0.315 -7.437 -1.828 1.00 97.19 168 ARG A N 1
ATOM 1249 C CA . ARG A 1 168 ? 1.279 -7.994 -2.769 1.00 97.19 168 ARG A CA 1
ATOM 1250 C C . ARG A 1 168 ? 2.026 -6.871 -3.470 1.00 97.19 168 ARG A C 1
ATOM 1252 O O . ARG A 1 168 ? 1.413 -5.969 -4.040 1.00 97.19 168 ARG A O 1
ATOM 1259 N N . VAL A 1 169 ? 3.350 -6.964 -3.462 1.00 97.31 169 VAL A N 1
ATOM 1260 C CA . VAL A 1 169 ? 4.251 -6.106 -4.233 1.00 97.31 169 VAL A CA 1
ATOM 1261 C C . VAL A 1 169 ? 4.829 -6.916 -5.379 1.00 97.31 169 VAL A C 1
ATOM 1263 O O . VAL A 1 169 ? 5.322 -8.017 -5.148 1.00 97.31 169 VAL A O 1
ATOM 1266 N N . THR A 1 170 ? 4.781 -6.374 -6.592 1.00 96.69 170 THR A N 1
ATOM 1267 C CA . THR A 1 170 ? 5.371 -6.977 -7.796 1.00 96.69 170 THR A CA 1
ATOM 1268 C C . THR A 1 170 ? 6.408 -6.032 -8.390 1.00 96.69 170 THR A C 1
ATOM 1270 O O . THR A 1 170 ? 6.163 -4.828 -8.462 1.00 96.69 170 THR A O 1
ATOM 1273 N N . ASP A 1 171 ? 7.554 -6.549 -8.820 1.00 96.62 171 ASP A N 1
ATOM 1274 C CA . ASP A 1 171 ? 8.590 -5.760 -9.491 1.00 96.62 171 ASP A CA 1
ATOM 1275 C C . ASP A 1 171 ? 8.511 -5.830 -11.028 1.00 96.62 171 ASP A C 1
ATOM 1277 O O . ASP A 1 171 ? 7.684 -6.544 -11.606 1.00 96.62 171 ASP A O 1
ATOM 1281 N N . GLN A 1 172 ? 9.354 -5.056 -11.715 1.00 95.31 172 GLN A N 1
ATOM 1282 C CA . GLN A 1 172 ? 9.363 -4.995 -13.184 1.00 95.31 172 GLN A CA 1
ATOM 1283 C C . GLN A 1 172 ? 9.762 -6.317 -13.857 1.00 95.31 172 GLN A C 1
ATOM 1285 O O . GLN A 1 172 ? 9.454 -6.520 -15.030 1.00 95.31 172 GLN A O 1
ATOM 1290 N N . GLU A 1 173 ? 10.421 -7.219 -13.129 1.00 94.69 173 GLU A N 1
ATOM 1291 C CA . GLU A 1 173 ? 10.833 -8.543 -13.607 1.00 94.69 173 GLU A CA 1
ATOM 1292 C C . GLU A 1 173 ? 9.810 -9.634 -13.235 1.00 94.69 173 GLU A C 1
ATOM 1294 O O . GLU A 1 173 ? 9.952 -10.789 -13.638 1.00 94.69 173 GLU A O 1
ATOM 1299 N N . GLY A 1 174 ? 8.742 -9.264 -12.520 1.00 93.38 174 GLY A N 1
ATOM 1300 C CA . GLY A 1 174 ? 7.646 -10.143 -12.125 1.00 93.38 174 GLY A CA 1
ATOM 1301 C C . GLY A 1 174 ? 7.878 -10.894 -10.813 1.00 93.38 174 GLY A C 1
ATOM 1302 O O . GLY A 1 174 ? 7.077 -11.769 -10.479 1.00 93.38 174 GLY A O 1
ATOM 1303 N N . ALA A 1 175 ? 8.933 -10.579 -10.057 1.00 95.31 175 ALA A N 1
ATOM 1304 C CA . ALA A 1 175 ? 9.104 -11.109 -8.710 1.00 95.31 175 ALA A CA 1
ATOM 1305 C C . ALA A 1 175 ? 8.047 -10.511 -7.772 1.00 95.31 175 ALA A C 1
ATOM 1307 O O . ALA A 1 175 ? 7.660 -9.350 -7.913 1.00 95.31 175 ALA A O 1
ATOM 1308 N N . THR A 1 176 ? 7.576 -11.311 -6.812 1.00 96.38 176 THR A N 1
ATOM 1309 C CA . THR A 1 176 ? 6.514 -10.906 -5.884 1.00 96.38 176 THR A CA 1
ATOM 1310 C C . THR A 1 176 ? 6.883 -11.156 -4.429 1.00 96.38 176 THR A C 1
ATOM 1312 O O . THR A 1 176 ? 7.456 -12.198 -4.109 1.00 96.38 176 THR A O 1
ATOM 1315 N N . VAL A 1 177 ? 6.460 -10.253 -3.544 1.00 96.50 177 VAL A N 1
ATOM 1316 C CA . VAL A 1 177 ? 6.512 -10.400 -2.079 1.00 96.50 177 VAL A CA 1
ATOM 1317 C C . VAL A 1 177 ? 5.163 -9.998 -1.489 1.00 96.50 177 VAL A C 1
ATOM 1319 O O . VAL A 1 177 ? 4.548 -9.044 -1.964 1.00 96.50 177 VAL A O 1
ATOM 1322 N N . GLU A 1 178 ? 4.710 -10.715 -0.462 1.00 95.06 178 GLU A N 1
ATOM 1323 C CA . GLU A 1 178 ? 3.518 -10.365 0.318 1.00 95.06 178 GLU A CA 1
ATOM 1324 C C . GLU A 1 178 ? 3.918 -9.790 1.682 1.00 95.06 178 GLU A C 1
ATOM 1326 O O . GLU A 1 178 ? 4.910 -10.225 2.277 1.00 95.06 178 GLU A O 1
ATOM 1331 N N . ALA A 1 179 ? 3.153 -8.799 2.135 1.00 88.44 179 ALA A N 1
ATOM 1332 C CA . ALA A 1 179 ? 3.307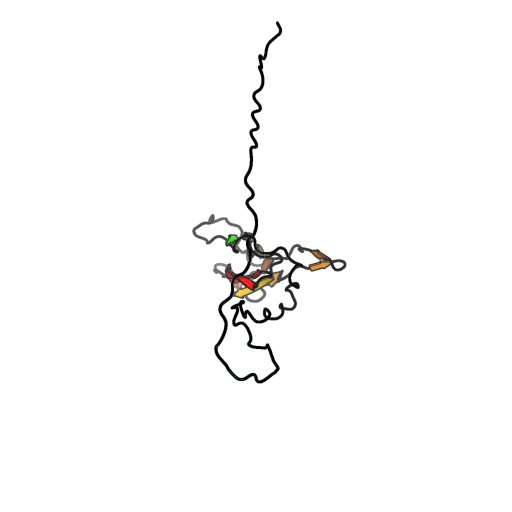 -8.082 3.396 1.00 88.44 179 ALA A CA 1
ATOM 1333 C C . ALA A 1 179 ? 2.012 -8.103 4.208 1.00 88.44 179 ALA A C 1
ATOM 1335 O O . ALA A 1 179 ? 0.928 -8.041 3.574 1.00 88.44 179 ALA A O 1
#

Foldseek 3Di:
DDDDDDDDDDDDDDDDDDDDDDDDDDDDDDDDDDDDDDDDDDPDDDDPDDDDPPPDPDPFDPQADDPPPWAAWPDAKDFPPDDDPVVDDPPDLQQDADAQDKRKDQQTDIDTAIDDKAKDWPDWDPPKDAQGHFDADPNDGHRDPRHSMIIDHHHPVCPPHGIDTWMWMAHSVGDIDID